Protein AF-A0A060BXX5-F1 (afdb_monomer_lite)

InterPro domains:
  IPR001547 Glycoside hydrolase, family 5 [PF00150] (1-94)
  IPR017853 Glycoside hydrolase superfamily [SSF51445] (2-139)

Organism: NCBI:txid304889

pLDDT: mean 94.83, std 4.48, range [66.44, 98.88]

Sequence (154 aa):
TVYTAHDYALPGIGSATEYPGTTRGEYFDRDVLEQTFLRRTAYMRSTGTPIWIGEFGPVYSDDRSQDEWRYQLLRDQLEIYREHGASWALWTYKDIGLQGLVYARPDSPYMELVGDIVAKKKRLGIDSWGGSDANVRDVLDPIDALFDREFPGY

Foldseek 3Di:
DADEDAQEDCCQFHPHQAPQDDDPNDGDHLVNSLVSVCVRCVVCVVVVHAAEHEEYAHWDDPPCVSVPRSVVVVVSNVVSCVVVVHHYDYPDCEECRTTHPYYDDCPDPVCVVCVVVVVVCQQCQVDPTSGDNVNPCVPCVVVVVVCC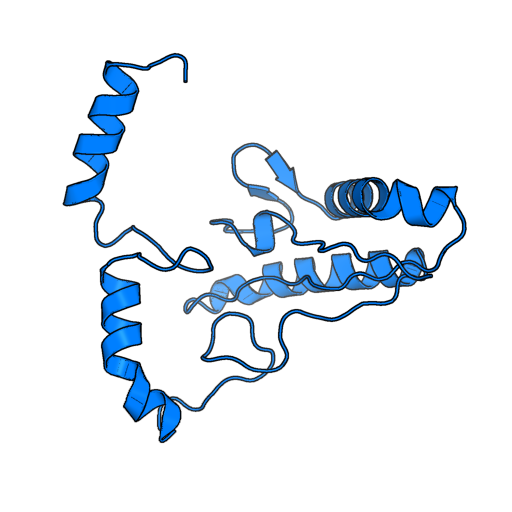VPPVPD

Radius of gyration: 18.52 Å; chains: 1; bounding box: 40×46×47 Å

Structure (mmCIF, N/CA/C/O backbone):
data_AF-A0A060BXX5-F1
#
_entry.id   AF-A0A060BXX5-F1
#
loop_
_atom_site.group_PDB
_atom_site.id
_atom_site.type_symbol
_atom_site.label_atom_id
_atom_site.label_alt_id
_atom_site.label_comp_id
_atom_site.label_asym_id
_atom_site.label_entity_id
_atom_site.label_seq_id
_atom_site.pdbx_PDB_ins_code
_atom_site.Cartn_x
_atom_site.Cartn_y
_atom_site.Cartn_z
_atom_site.occupancy
_atom_site.B_iso_or_equiv
_atom_site.auth_seq_id
_atom_site.auth_comp_id
_atom_site.auth_asym_id
_atom_site.auth_atom_id
_atom_site.pdbx_PDB_model_num
ATOM 1 N N . THR A 1 1 ? -22.301 -6.686 14.448 1.00 86.69 1 THR A N 1
ATOM 2 C CA . THR A 1 1 ? -21.795 -6.242 13.134 1.00 86.69 1 THR A CA 1
ATOM 3 C C . THR A 1 1 ? -20.400 -5.695 13.305 1.00 86.69 1 THR A C 1
ATOM 5 O O . THR A 1 1 ? -20.163 -5.035 14.308 1.00 86.69 1 THR A O 1
ATOM 8 N N . VAL A 1 2 ? -19.496 -5.991 12.373 1.00 93.25 2 VAL A N 1
ATOM 9 C CA . VAL A 1 2 ? -18.134 -5.440 12.327 1.00 93.25 2 VAL A CA 1
ATOM 10 C C . VAL A 1 2 ? -17.941 -4.837 10.939 1.00 93.25 2 VAL A C 1
ATOM 12 O O . VAL A 1 2 ? -18.327 -5.464 9.953 1.00 93.25 2 VAL A O 1
ATOM 15 N N . TYR A 1 3 ? -17.393 -3.626 10.877 1.00 95.25 3 TYR A N 1
ATOM 16 C CA . TYR A 1 3 ? -17.008 -2.967 9.629 1.00 95.25 3 TYR A CA 1
ATOM 17 C C . TYR A 1 3 ? -15.500 -3.090 9.450 1.00 95.25 3 TYR A C 1
ATOM 19 O O . TYR A 1 3 ? -14.773 -3.208 10.431 1.00 95.25 3 TYR A O 1
ATOM 27 N N . THR A 1 4 ? -15.040 -3.064 8.204 1.00 96.88 4 THR A N 1
ATOM 28 C CA . THR A 1 4 ? -13.617 -3.155 7.873 1.00 96.88 4 THR A CA 1
ATOM 29 C C . THR A 1 4 ? -13.166 -1.914 7.119 1.00 96.88 4 THR A C 1
ATOM 31 O O . THR A 1 4 ? -13.917 -1.382 6.299 1.00 96.88 4 THR A O 1
ATOM 34 N N . ALA A 1 5 ? -11.943 -1.469 7.385 1.00 97.12 5 ALA A N 1
ATOM 35 C CA . ALA A 1 5 ? -11.222 -0.515 6.552 1.00 97.12 5 ALA A CA 1
ATOM 36 C C . ALA A 1 5 ? -9.906 -1.141 6.077 1.00 97.12 5 ALA A C 1
ATOM 38 O O . ALA A 1 5 ? -9.304 -1.939 6.792 1.00 97.12 5 ALA A O 1
ATOM 39 N N . HIS A 1 6 ? -9.457 -0.779 4.875 1.00 97.44 6 HIS A N 1
ATOM 40 C CA . HIS A 1 6 ? -8.096 -1.063 4.418 1.00 97.44 6 HIS A CA 1
ATOM 41 C C . HIS A 1 6 ? -7.299 0.234 4.548 1.00 97.44 6 HIS A C 1
ATOM 43 O O . HIS A 1 6 ? -7.730 1.287 4.067 1.00 97.44 6 HIS A O 1
ATOM 49 N N . ASP A 1 7 ? -6.166 0.168 5.237 1.00 97.62 7 ASP A N 1
ATOM 50 C CA . ASP A 1 7 ? -5.420 1.337 5.692 1.00 97.62 7 ASP A CA 1
ATOM 51 C C . ASP A 1 7 ? -3.999 1.366 5.117 1.00 97.62 7 ASP A C 1
ATOM 53 O O . ASP A 1 7 ? -2.999 1.463 5.821 1.00 97.62 7 ASP A O 1
ATOM 57 N N . TYR A 1 8 ? -3.894 1.287 3.791 1.00 96.81 8 TYR A N 1
ATOM 58 C CA . TYR A 1 8 ? -2.615 1.487 3.115 1.00 96.81 8 TYR A CA 1
ATOM 59 C C . TYR A 1 8 ? -2.189 2.956 3.182 1.00 96.81 8 TYR A C 1
ATOM 61 O O . TYR A 1 8 ? -2.952 3.860 2.809 1.00 96.81 8 TYR A O 1
ATOM 69 N N . ALA A 1 9 ? -0.962 3.181 3.650 1.00 96.31 9 ALA A N 1
ATOM 70 C CA . ALA A 1 9 ? -0.289 4.468 3.588 1.00 96.31 9 ALA A CA 1
ATOM 71 C C . ALA A 1 9 ? 0.348 4.646 2.205 1.00 96.31 9 ALA A C 1
ATOM 73 O O . ALA A 1 9 ? 1.069 3.762 1.741 1.00 96.31 9 ALA A O 1
ATOM 74 N N . LEU A 1 10 ? 0.113 5.795 1.560 1.00 95.00 10 LEU A N 1
ATOM 75 C CA . LEU A 1 10 ? 0.673 6.112 0.242 1.00 95.00 10 LEU A CA 1
ATOM 76 C C . LEU A 1 10 ? 2.195 5.886 0.144 1.00 95.00 10 LEU A C 1
ATOM 78 O O . LEU A 1 10 ? 2.601 5.240 -0.823 1.00 95.00 10 LEU A O 1
ATOM 82 N N . PRO A 1 11 ? 3.039 6.318 1.107 1.00 94.88 11 PRO A N 1
ATOM 83 C CA . PRO A 1 11 ? 4.474 6.035 1.040 1.00 94.88 11 PRO A CA 1
ATOM 84 C C . PRO A 1 11 ? 4.807 4.535 1.041 1.00 94.88 11 PRO A C 1
ATOM 86 O O . PRO A 1 11 ? 5.800 4.128 0.453 1.00 94.88 11 PRO A O 1
ATOM 89 N N . GLY A 1 12 ? 3.971 3.684 1.642 1.00 93.50 12 GLY A N 1
ATOM 90 C CA . GLY A 1 12 ? 4.209 2.238 1.708 1.00 93.50 12 GLY A CA 1
ATOM 91 C C . GLY A 1 12 ? 3.872 1.474 0.426 1.00 93.50 12 GLY A C 1
ATOM 92 O O . GLY A 1 12 ? 4.358 0.361 0.248 1.00 93.50 12 GLY A O 1
ATOM 93 N N . ILE A 1 13 ? 3.046 2.043 -0.456 1.00 91.94 13 ILE A N 1
ATOM 94 C CA . ILE A 1 13 ? 2.569 1.377 -1.686 1.00 91.94 13 ILE A CA 1
ATOM 95 C C . ILE A 1 13 ? 2.914 2.141 -2.969 1.00 91.94 13 ILE A C 1
ATOM 97 O O . ILE A 1 13 ? 2.729 1.628 -4.070 1.00 91.94 13 ILE A O 1
ATOM 101 N N . GLY A 1 14 ? 3.376 3.384 -2.836 1.00 84.69 14 GLY A N 1
ATOM 102 C CA . GLY A 1 14 ? 3.807 4.235 -3.934 1.00 84.69 14 GLY A CA 1
ATOM 103 C C . GLY A 1 14 ? 5.315 4.185 -4.169 1.00 84.69 14 GLY A C 1
ATOM 104 O O . GLY A 1 14 ? 6.062 3.451 -3.527 1.00 84.69 14 GLY A O 1
ATOM 105 N N . SER A 1 15 ? 5.775 5.034 -5.082 1.00 82.8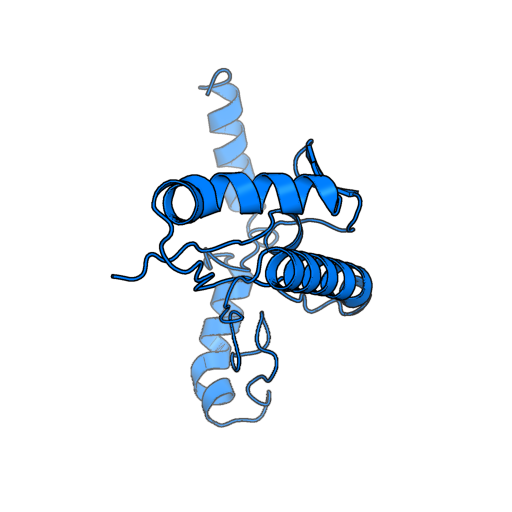1 15 SER A N 1
ATOM 106 C CA . SER A 1 15 ? 7.185 5.214 -5.439 1.00 82.81 15 SER A CA 1
ATOM 107 C C . SER A 1 15 ? 7.942 6.109 -4.446 1.00 82.81 15 SER A C 1
ATOM 109 O O . SER A 1 15 ? 8.735 6.954 -4.857 1.00 82.81 15 SER A O 1
ATOM 111 N N . ALA A 1 16 ? 7.646 5.990 -3.151 1.00 90.69 16 ALA A N 1
ATOM 112 C CA . ALA A 1 16 ? 8.349 6.739 -2.117 1.00 90.69 16 ALA A CA 1
ATOM 113 C C . ALA A 1 16 ? 9.759 6.180 -1.897 1.00 90.69 16 ALA A C 1
ATOM 115 O O . ALA A 1 16 ? 10.006 4.986 -2.084 1.00 90.69 16 ALA A O 1
ATOM 116 N N . THR A 1 17 ? 10.666 7.053 -1.471 1.00 92.12 17 THR A N 1
ATOM 117 C CA . THR A 1 17 ? 12.068 6.721 -1.171 1.00 92.12 17 THR A CA 1
ATOM 118 C C . THR A 1 17 ? 12.416 6.900 0.304 1.00 92.12 17 THR A C 1
ATOM 120 O O . THR A 1 17 ? 13.522 6.568 0.713 1.00 92.12 17 THR A O 1
ATOM 123 N N . GLU A 1 18 ? 11.495 7.436 1.103 1.00 95.56 18 GLU A N 1
ATOM 124 C CA . GLU A 1 18 ? 11.687 7.694 2.527 1.00 95.56 18 GLU A CA 1
ATOM 125 C C . GLU A 1 18 ? 10.343 7.827 3.255 1.00 95.56 18 GLU A C 1
ATOM 127 O O . GLU A 1 18 ? 9.310 8.147 2.661 1.00 95.56 18 GLU A O 1
ATOM 132 N N . TYR A 1 19 ? 10.383 7.591 4.562 1.00 97.44 19 TYR A N 1
ATOM 133 C CA . TYR A 1 19 ? 9.332 7.916 5.516 1.00 97.44 19 TYR A CA 1
ATOM 134 C C . TYR A 1 19 ? 9.981 8.147 6.896 1.00 97.44 19 TYR A C 1
ATOM 136 O O . TYR A 1 19 ? 10.778 7.304 7.315 1.00 97.44 19 TYR A O 1
ATOM 144 N N . PRO A 1 20 ? 9.628 9.217 7.632 1.00 98.12 20 PRO A N 1
ATOM 145 C CA . PRO A 1 20 ? 8.806 10.352 7.205 1.00 98.12 20 PRO A CA 1
ATOM 146 C C . PRO A 1 20 ? 9.393 11.082 5.989 1.00 98.12 20 PRO A C 1
ATOM 148 O O . PRO A 1 20 ? 10.607 11.103 5.816 1.00 98.12 20 PRO A O 1
ATOM 151 N N . GLY A 1 21 ? 8.549 11.661 5.136 1.00 97.06 21 GLY A N 1
ATOM 152 C CA . GLY A 1 21 ? 9.016 12.298 3.902 1.00 97.06 21 GLY A CA 1
ATOM 153 C C . GLY A 1 21 ? 7.913 12.656 2.913 1.00 97.06 21 GLY A C 1
ATOM 154 O O . GLY A 1 21 ? 6.726 12.519 3.203 1.00 97.06 21 GLY A O 1
ATOM 155 N N . THR A 1 22 ? 8.300 13.142 1.731 1.00 96.19 22 THR A N 1
ATOM 156 C CA . THR A 1 22 ? 7.343 13.595 0.706 1.00 96.19 22 THR A CA 1
ATOM 157 C C . THR A 1 22 ? 7.085 12.516 -0.337 1.00 96.19 22 THR A C 1
ATOM 159 O O . THR A 1 22 ? 8.005 12.031 -0.989 1.00 96.19 22 THR A O 1
ATOM 162 N N . THR A 1 23 ? 5.816 12.178 -0.558 1.00 94.69 23 THR A N 1
ATOM 163 C CA . THR A 1 23 ? 5.379 11.264 -1.620 1.00 94.69 23 THR A CA 1
ATOM 164 C C . THR A 1 23 ? 4.301 11.941 -2.455 1.00 94.69 23 THR A C 1
ATOM 166 O O . THR A 1 23 ? 3.285 12.369 -1.923 1.00 94.69 23 THR A O 1
ATOM 169 N N . ARG A 1 24 ? 4.510 12.046 -3.776 1.00 90.44 24 ARG A N 1
ATOM 170 C CA . ARG A 1 24 ? 3.567 12.695 -4.717 1.00 90.44 24 ARG A CA 1
ATOM 171 C C . ARG A 1 24 ? 3.145 14.120 -4.306 1.00 90.44 24 ARG A C 1
ATOM 173 O O . ARG A 1 24 ? 2.001 14.509 -4.495 1.00 90.44 24 ARG A O 1
ATOM 180 N N . GLY A 1 25 ? 4.080 14.897 -3.757 1.00 92.81 25 GLY A N 1
ATOM 181 C CA . GLY A 1 25 ? 3.842 16.289 -3.354 1.00 92.81 25 GLY A CA 1
ATOM 182 C C . GLY A 1 25 ? 3.188 16.466 -1.980 1.00 92.81 25 GLY A C 1
ATOM 183 O O . GLY A 1 25 ? 3.011 17.600 -1.548 1.00 92.81 25 GLY A O 1
ATOM 184 N N . GLU A 1 26 ? 2.883 15.378 -1.273 1.00 93.81 26 GLU A N 1
ATOM 185 C CA . GLU A 1 26 ? 2.330 15.407 0.082 1.00 93.81 26 GLU A CA 1
ATOM 186 C C . GLU A 1 26 ? 3.360 14.889 1.091 1.00 93.81 26 GLU A C 1
ATOM 188 O O . GLU A 1 26 ? 4.043 13.893 0.837 1.00 93.81 26 GLU A O 1
ATOM 193 N N . TYR A 1 27 ? 3.486 15.569 2.232 1.00 97.12 27 TYR A N 1
ATOM 194 C CA . TYR A 1 27 ? 4.346 15.132 3.330 1.00 97.12 27 TYR A CA 1
ATOM 195 C C . TYR A 1 27 ? 3.618 14.103 4.197 1.00 97.12 27 TYR A C 1
ATOM 197 O O . TYR A 1 27 ? 2.463 14.307 4.568 1.00 97.12 27 TYR A O 1
ATOM 205 N N . PHE A 1 28 ? 4.308 13.017 4.531 1.00 98.38 28 PHE A N 1
ATOM 206 C CA . PHE A 1 28 ? 3.820 11.946 5.387 1.00 98.38 28 PHE A CA 1
ATOM 207 C C . PHE A 1 28 ? 4.751 11.772 6.579 1.00 98.38 28 PHE A C 1
ATOM 209 O O . PHE A 1 28 ? 5.935 11.481 6.424 1.00 98.38 28 PHE A O 1
ATOM 216 N N . ASP A 1 29 ? 4.173 11.873 7.763 1.00 98.50 29 ASP A N 1
ATOM 217 C CA . ASP A 1 29 ? 4.738 11.474 9.043 1.00 98.50 29 ASP A CA 1
ATOM 218 C C . ASP A 1 29 ? 3.674 10.700 9.832 1.00 98.50 29 ASP A C 1
ATOM 220 O O . ASP A 1 29 ? 2.571 10.437 9.335 1.00 98.50 29 ASP A O 1
ATOM 224 N N . ARG A 1 30 ? 3.999 10.344 11.075 1.00 98.50 30 ARG A N 1
ATOM 225 C CA . ARG A 1 30 ? 3.098 9.600 11.953 1.00 98.50 30 ARG A CA 1
ATOM 226 C C . ARG A 1 30 ? 1.759 10.315 12.161 1.00 98.50 30 ARG A C 1
ATOM 228 O O . ARG A 1 30 ? 0.723 9.652 12.168 1.00 98.50 30 ARG A O 1
ATOM 235 N N . ASP A 1 31 ? 1.760 11.640 12.287 1.00 98.62 31 ASP A N 1
ATOM 236 C CA . ASP A 1 31 ? 0.542 12.417 12.523 1.00 98.62 31 ASP A CA 1
ATOM 237 C C . ASP A 1 31 ? -0.389 12.343 11.306 1.00 98.62 31 ASP A C 1
ATOM 239 O O . ASP A 1 31 ? -1.593 12.121 11.449 1.00 98.62 31 ASP A O 1
ATOM 243 N N . VAL A 1 32 ? 0.159 12.434 10.090 1.00 98.38 32 VAL A N 1
ATOM 244 C CA . VAL A 1 32 ? -0.608 12.265 8.843 1.00 98.38 32 VAL A CA 1
ATOM 245 C C . VAL A 1 32 ? -1.188 10.851 8.717 1.00 98.38 32 VAL A C 1
ATOM 247 O O . VAL A 1 32 ? -2.335 10.688 8.266 1.00 98.38 32 VAL A O 1
ATOM 250 N N . LEU A 1 33 ? -0.445 9.820 9.139 1.00 98.62 33 LEU A N 1
ATOM 251 C CA . LEU A 1 33 ? -0.976 8.454 9.199 1.00 98.62 33 LEU A CA 1
ATOM 252 C C . LEU A 1 33 ? -2.150 8.358 10.173 1.00 98.62 33 LEU A C 1
ATOM 254 O O . LEU A 1 33 ? -3.193 7.802 9.823 1.00 98.62 33 LEU A O 1
ATOM 258 N N . GLU A 1 34 ? -2.016 8.940 11.363 1.00 98.75 34 GLU A N 1
ATOM 259 C CA . GLU A 1 34 ? -3.062 8.906 12.382 1.00 98.75 34 GLU A CA 1
ATOM 260 C C . GLU A 1 34 ? -4.323 9.647 11.920 1.00 98.75 34 GLU A C 1
ATOM 262 O O . GLU A 1 34 ? -5.429 9.117 12.044 1.00 98.75 34 GLU A O 1
ATOM 267 N N . GLN A 1 35 ? -4.188 10.816 11.284 1.00 98.50 35 GLN A N 1
ATOM 268 C CA . GLN A 1 35 ? -5.333 11.523 10.699 1.00 98.50 35 GLN A CA 1
ATOM 269 C C . GLN A 1 35 ? -6.037 10.689 9.623 1.00 98.50 35 GLN A C 1
ATOM 271 O O . GLN A 1 35 ? -7.270 10.671 9.531 1.00 98.50 35 GLN A O 1
ATOM 276 N N . THR A 1 36 ? -5.268 9.959 8.815 1.00 98.00 36 THR A N 1
ATOM 277 C CA . THR A 1 36 ? -5.822 9.062 7.798 1.00 98.00 36 THR A CA 1
ATOM 278 C C . THR A 1 36 ? -6.586 7.901 8.430 1.00 98.00 36 THR A C 1
ATOM 280 O O . THR A 1 36 ? -7.726 7.643 8.025 1.00 98.00 36 THR A O 1
ATOM 283 N N . PHE A 1 37 ? -6.018 7.263 9.455 1.00 98.62 37 PHE A N 1
ATOM 284 C CA . PHE A 1 37 ? -6.674 6.218 10.237 1.00 98.62 37 PHE A CA 1
ATOM 285 C C . PHE A 1 37 ? -7.977 6.725 10.877 1.00 98.62 37 PHE A C 1
ATOM 287 O O . PHE A 1 37 ? -9.031 6.098 10.731 1.00 98.62 37 PHE A O 1
ATOM 294 N N . LEU A 1 38 ? -7.945 7.889 11.534 1.00 98.50 38 LEU A N 1
ATOM 295 C CA . LEU A 1 38 ? -9.111 8.492 12.189 1.00 98.50 38 LEU A CA 1
ATOM 296 C C . LEU A 1 38 ? -10.236 8.778 11.193 1.00 98.50 38 LEU A C 1
ATOM 298 O O . LEU A 1 38 ? -11.402 8.490 11.470 1.00 98.50 38 LEU A O 1
ATOM 302 N N . ARG A 1 39 ? -9.891 9.293 10.009 1.00 98.19 39 ARG A N 1
ATOM 303 C CA . ARG A 1 39 ? -10.844 9.522 8.918 1.00 98.19 39 ARG A CA 1
ATOM 304 C C . ARG A 1 39 ? -11.452 8.212 8.413 1.00 98.19 39 ARG A C 1
ATOM 306 O O . ARG A 1 39 ? -12.671 8.126 8.280 1.00 98.19 39 ARG A O 1
ATOM 313 N N . ARG A 1 40 ? -10.632 7.187 8.154 1.00 97.88 40 ARG A N 1
ATOM 314 C CA . ARG A 1 40 ? -11.082 5.873 7.648 1.00 97.88 40 ARG A CA 1
ATOM 315 C C . ARG A 1 40 ? -11.943 5.112 8.659 1.00 97.88 40 ARG A C 1
ATOM 317 O O . ARG A 1 40 ? -12.847 4.379 8.269 1.00 97.88 40 ARG A O 1
ATOM 324 N N . THR A 1 41 ? -11.705 5.314 9.952 1.00 98.06 41 THR A N 1
ATOM 325 C CA . THR A 1 41 ? -12.422 4.630 11.040 1.00 98.06 41 THR A CA 1
ATOM 326 C C . THR A 1 41 ? -13.539 5.462 11.668 1.00 98.06 41 THR A C 1
ATOM 328 O O . THR A 1 41 ? -14.210 4.993 12.591 1.00 98.06 41 THR A O 1
ATOM 331 N N . ALA A 1 42 ? -13.806 6.665 11.145 1.00 98.06 42 ALA A N 1
ATOM 332 C CA . ALA A 1 42 ? -14.769 7.611 11.706 1.00 98.06 42 ALA A CA 1
ATOM 333 C C . ALA A 1 42 ? -16.155 6.993 11.947 1.00 98.06 42 ALA A C 1
ATOM 335 O O . ALA A 1 42 ? -16.752 7.228 12.994 1.00 98.06 42 ALA A O 1
ATOM 336 N N . TYR A 1 43 ? -16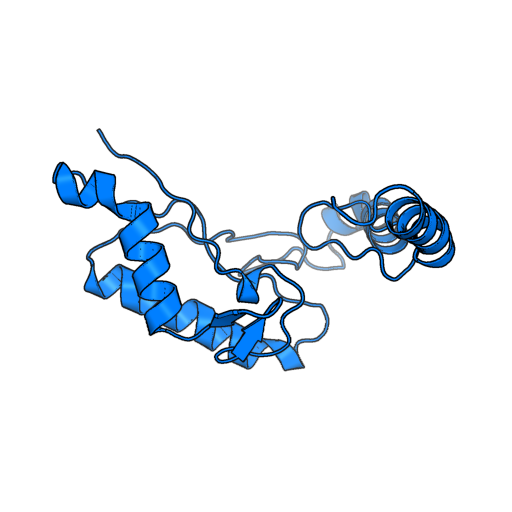.642 6.162 11.020 1.00 97.56 43 TYR A N 1
ATOM 337 C CA . TYR A 1 43 ? -17.935 5.489 11.157 1.00 97.56 43 TYR A CA 1
ATOM 338 C C . TYR A 1 43 ? -17.952 4.452 12.291 1.00 97.56 43 TYR A C 1
ATOM 340 O O . TYR A 1 43 ? -18.897 4.401 13.076 1.00 97.56 43 TYR A O 1
ATOM 348 N N . MET A 1 44 ? -16.893 3.646 12.419 1.00 97.81 44 MET A N 1
ATOM 349 C CA . MET A 1 44 ? -16.780 2.659 13.499 1.00 97.81 44 MET A CA 1
ATOM 350 C C . MET A 1 44 ? -16.748 3.354 14.863 1.00 97.81 44 MET A C 1
ATOM 352 O O . MET A 1 44 ? -17.463 2.957 15.781 1.00 97.81 44 MET A O 1
ATOM 356 N N . ARG A 1 45 ? -15.993 4.456 14.957 1.00 96.38 45 ARG A N 1
ATOM 357 C CA . ARG A 1 45 ? -15.903 5.284 16.165 1.00 96.38 45 ARG A CA 1
ATOM 358 C C . ARG A 1 45 ? -17.217 5.993 16.501 1.00 96.38 45 ARG A C 1
ATOM 360 O O . ARG A 1 45 ? -17.590 6.024 17.668 1.00 96.38 45 ARG A O 1
ATOM 367 N N . SER A 1 46 ? -17.930 6.540 15.514 1.00 97.69 46 SER A N 1
ATOM 368 C CA . SER A 1 46 ? -19.189 7.266 15.751 1.00 97.69 46 SER A CA 1
ATOM 369 C C . SER A 1 46 ? -20.354 6.353 16.133 1.00 97.69 46 SER A C 1
ATOM 371 O O . SER A 1 46 ? -21.273 6.787 16.822 1.00 97.69 46 SER A O 1
ATOM 373 N N . THR A 1 47 ? -20.311 5.088 15.713 1.00 97.69 47 THR A N 1
ATOM 374 C CA . THR A 1 47 ? -21.344 4.084 16.012 1.00 97.69 47 THR A CA 1
ATOM 375 C C . THR A 1 47 ? -20.985 3.167 17.181 1.00 97.69 47 THR A C 1
ATOM 377 O O . THR A 1 47 ? -21.806 2.344 17.583 1.00 97.69 47 THR A O 1
ATOM 380 N N . GLY A 1 48 ? -19.776 3.291 17.739 1.00 96.69 48 GLY A N 1
ATOM 381 C CA . GLY A 1 48 ? -19.293 2.442 18.830 1.00 96.69 48 GLY A CA 1
ATOM 382 C C . GLY A 1 48 ? -19.066 0.979 18.434 1.00 96.69 48 GLY A C 1
ATOM 383 O O . GLY A 1 48 ? -19.009 0.114 19.307 1.00 96.69 48 GLY A O 1
ATOM 384 N N . THR A 1 49 ? -18.959 0.668 17.138 1.00 97.94 49 THR A N 1
ATOM 385 C CA . THR A 1 49 ? -18.617 -0.688 16.683 1.00 97.94 49 THR A CA 1
ATOM 386 C C . THR A 1 49 ? -17.109 -0.941 16.751 1.00 97.94 49 THR A C 1
ATOM 388 O O . THR A 1 49 ? -16.340 0.011 16.611 1.00 97.94 49 THR A O 1
ATOM 391 N N . PRO A 1 50 ? -16.662 -2.206 16.887 1.00 98.00 50 PRO A N 1
ATOM 392 C CA . PRO A 1 50 ? -15.239 -2.538 16.873 1.00 98.00 50 PRO A CA 1
ATOM 393 C C . PRO A 1 50 ? -14.527 -2.020 15.619 1.00 98.00 50 PRO A C 1
ATOM 395 O O . PRO A 1 50 ? -15.076 -2.107 14.519 1.00 98.00 50 PRO A O 1
ATOM 398 N N . ILE A 1 51 ? -13.299 -1.528 15.791 1.00 98.25 51 ILE A N 1
ATOM 399 C CA . ILE A 1 51 ? -12.440 -1.115 14.681 1.00 98.25 51 ILE A CA 1
ATOM 400 C C . ILE A 1 51 ? -11.657 -2.330 14.177 1.00 98.25 51 ILE A C 1
ATOM 402 O O . ILE A 1 51 ? -10.904 -2.941 14.939 1.00 98.25 51 ILE A O 1
ATOM 406 N N . TRP A 1 52 ? -11.821 -2.658 12.896 1.00 98.19 52 TRP A N 1
ATOM 407 C CA . TRP A 1 52 ? -11.078 -3.718 12.216 1.00 98.19 52 TRP A CA 1
ATOM 408 C C . TRP A 1 52 ? -10.384 -3.171 10.963 1.00 98.19 52 TRP A C 1
ATOM 410 O O . TRP A 1 52 ? -11.041 -2.737 10.013 1.00 98.19 52 TRP A O 1
ATOM 420 N N . ILE A 1 53 ? -9.050 -3.190 10.965 1.00 98.56 53 ILE A N 1
ATOM 421 C CA . ILE A 1 53 ? -8.217 -2.887 9.798 1.00 98.56 53 ILE A CA 1
ATOM 422 C C . ILE A 1 53 ? -7.926 -4.198 9.064 1.00 98.56 53 ILE A C 1
ATOM 424 O O . ILE A 1 53 ? -7.089 -4.988 9.492 1.00 98.56 53 ILE A O 1
ATOM 428 N N . GLY A 1 54 ? -8.656 -4.456 7.980 1.00 97.88 54 GLY A N 1
ATOM 429 C CA . GLY A 1 54 ? -8.602 -5.734 7.266 1.00 97.88 54 GLY A CA 1
ATOM 430 C C . GLY A 1 54 ? -7.343 -5.941 6.429 1.00 97.88 54 GLY A C 1
ATOM 431 O O . GLY A 1 54 ? -6.929 -7.083 6.257 1.00 97.88 54 GLY A O 1
ATOM 432 N N . GLU A 1 55 ? -6.737 -4.859 5.940 1.00 97.75 55 GLU A N 1
ATOM 433 C CA . GLU A 1 55 ? -5.492 -4.888 5.169 1.00 97.75 55 GLU A CA 1
ATOM 434 C C . GLU A 1 55 ? -4.692 -3.602 5.399 1.00 97.75 55 GLU A C 1
ATOM 436 O O . GLU A 1 55 ? -5.255 -2.504 5.436 1.00 97.75 55 GLU A O 1
ATOM 441 N N . PHE A 1 56 ? -3.376 -3.743 5.535 1.00 97.94 56 PHE A N 1
ATOM 442 C CA . PHE A 1 56 ? -2.394 -2.658 5.572 1.00 97.94 56 PHE A CA 1
ATOM 443 C C . PHE A 1 56 ? -0.983 -3.235 5.367 1.00 97.94 56 PHE A C 1
ATOM 445 O 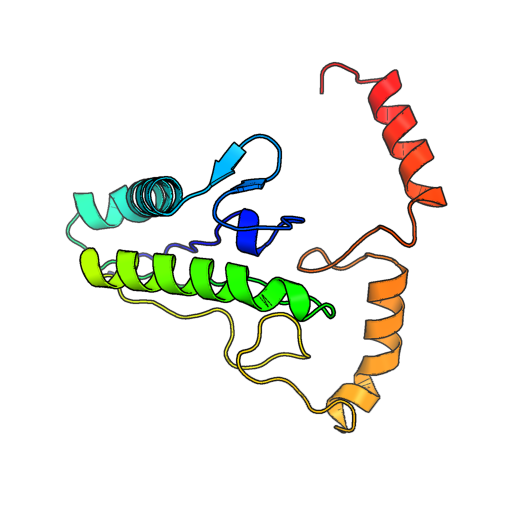O . PHE A 1 56 ? -0.807 -4.455 5.303 1.00 97.94 56 PHE A O 1
ATOM 452 N N . GLY A 1 57 ? 0.019 -2.356 5.314 1.00 95.94 57 GLY A N 1
ATOM 453 C CA . GLY A 1 57 ? 1.439 -2.707 5.273 1.00 95.94 57 GLY A CA 1
ATOM 454 C C . GLY A 1 57 ? 2.159 -2.179 4.023 1.00 95.94 57 GLY A C 1
ATOM 455 O O . GLY A 1 57 ? 1.510 -1.938 2.999 1.00 95.94 57 GLY A O 1
ATOM 456 N N . PRO A 1 58 ? 3.488 -1.982 4.096 1.00 95.12 58 PRO A N 1
ATOM 457 C CA . PRO A 1 58 ? 4.298 -1.527 2.971 1.00 95.12 58 PRO A CA 1
ATOM 458 C C . PRO A 1 58 ? 4.720 -2.675 2.053 1.00 95.12 58 PRO A C 1
ATOM 460 O O . PRO A 1 58 ? 5.041 -3.758 2.527 1.00 95.12 58 PRO A O 1
ATOM 463 N N . VAL A 1 59 ? 4.819 -2.404 0.754 1.00 93.00 59 VAL A N 1
ATOM 464 C CA . VAL A 1 59 ? 5.485 -3.273 -0.228 1.00 93.00 59 VAL A CA 1
ATOM 465 C C . VAL A 1 59 ? 6.996 -3.145 -0.074 1.00 93.00 59 VAL A C 1
ATOM 467 O O . VAL A 1 59 ? 7.494 -2.028 -0.000 1.00 93.00 59 VAL A O 1
ATOM 470 N N . TYR A 1 60 ? 7.733 -4.250 -0.102 1.00 89.56 60 TYR A N 1
ATOM 471 C CA . TYR A 1 60 ? 9.193 -4.276 -0.106 1.00 89.56 60 TYR A CA 1
ATOM 472 C C . TYR A 1 60 ? 9.719 -4.434 -1.534 1.00 89.56 60 TYR A C 1
ATOM 474 O O . TYR A 1 60 ? 9.259 -5.289 -2.290 1.00 89.56 60 TYR A O 1
ATOM 482 N N . SER A 1 61 ? 10.680 -3.599 -1.921 1.00 80.50 61 SER A N 1
ATOM 483 C CA . SER A 1 61 ? 11.338 -3.711 -3.223 1.00 80.50 61 SER A CA 1
ATOM 484 C C . SER A 1 61 ? 12.466 -4.749 -3.186 1.00 80.50 61 SER A C 1
ATOM 486 O O . SER A 1 61 ? 12.877 -5.226 -2.124 1.00 80.50 61 SER A O 1
ATOM 488 N N . ASP A 1 62 ? 13.011 -5.064 -4.364 1.00 80.31 62 ASP A N 1
ATOM 489 C CA . ASP A 1 62 ? 14.261 -5.828 -4.475 1.00 80.31 62 ASP A CA 1
ATOM 490 C C . ASP A 1 62 ? 15.441 -5.084 -3.814 1.00 80.31 62 ASP A C 1
ATOM 492 O O . ASP A 1 62 ? 16.393 -5.703 -3.337 1.00 80.31 62 ASP A O 1
ATOM 496 N N . ASP A 1 63 ? 15.375 -3.749 -3.766 1.00 86.38 63 ASP A N 1
ATOM 497 C CA . ASP A 1 63 ? 16.351 -2.906 -3.080 1.00 86.38 63 ASP A CA 1
ATOM 498 C C . ASP A 1 63 ? 16.059 -2.837 -1.576 1.00 86.38 63 ASP A C 1
ATOM 500 O O . ASP A 1 63 ? 15.359 -1.951 -1.078 1.00 86.38 63 ASP A O 1
ATOM 504 N N . ARG A 1 64 ? 16.663 -3.769 -0.839 1.00 87.94 64 ARG A N 1
ATOM 505 C CA . ARG A 1 64 ? 16.528 -3.870 0.619 1.00 87.94 64 ARG A CA 1
ATOM 506 C C . ARG A 1 64 ? 17.138 -2.690 1.384 1.00 87.94 64 ARG A C 1
ATOM 508 O O . ARG A 1 64 ? 16.881 -2.574 2.578 1.00 87.94 64 ARG A O 1
ATOM 515 N N . SER A 1 65 ? 17.899 -1.792 0.741 1.00 90.56 65 SER A N 1
ATOM 516 C CA . SER A 1 65 ? 18.360 -0.554 1.399 1.00 90.56 65 SER A CA 1
ATOM 517 C C . SER A 1 65 ? 17.191 0.342 1.823 1.00 90.56 65 SER A C 1
ATOM 519 O O . SER A 1 65 ? 17.315 1.145 2.742 1.00 90.56 65 SER A O 1
ATOM 521 N N . GLN A 1 66 ? 16.032 0.154 1.194 1.00 91.56 66 GLN A N 1
ATOM 522 C CA . GLN A 1 66 ? 14.822 0.922 1.437 1.00 91.56 66 GLN A CA 1
ATOM 523 C C . GLN A 1 66 ? 13.904 0.304 2.510 1.00 91.56 66 GLN A C 1
ATOM 525 O O . GLN A 1 66 ? 12.780 0.766 2.721 1.00 91.56 66 GLN A O 1
ATOM 530 N N . ASP A 1 67 ? 14.335 -0.773 3.164 1.00 93.19 67 ASP A N 1
ATOM 531 C CA . ASP A 1 67 ? 13.535 -1.475 4.166 1.00 93.19 67 ASP A CA 1
ATOM 532 C C . ASP A 1 67 ? 13.390 -0.691 5.473 1.00 93.19 67 ASP A C 1
ATOM 534 O O . ASP A 1 67 ? 12.355 -0.781 6.129 1.00 93.19 67 ASP A O 1
ATOM 538 N N . GLU A 1 68 ? 14.419 0.057 5.877 1.00 96.06 68 GLU A N 1
ATOM 539 C CA . GLU A 1 68 ? 14.483 0.667 7.210 1.00 96.06 68 GLU A CA 1
ATOM 540 C C . GLU A 1 68 ? 13.314 1.626 7.457 1.00 96.06 68 GLU A C 1
ATOM 542 O O . GLU A 1 68 ? 12.570 1.476 8.431 1.00 96.06 68 GLU A O 1
ATOM 547 N N . TRP A 1 69 ? 13.078 2.548 6.522 1.00 96.44 69 TRP A N 1
ATOM 548 C CA . TRP A 1 69 ? 11.958 3.479 6.619 1.00 96.44 69 TRP A CA 1
ATOM 549 C C . TRP A 1 69 ? 10.603 2.778 6.448 1.00 96.44 69 TRP A C 1
ATOM 551 O O . TRP A 1 69 ? 9.611 3.197 7.043 1.00 96.44 69 TRP A O 1
ATOM 561 N N . ARG A 1 70 ? 10.533 1.669 5.696 1.00 95.75 70 ARG A N 1
ATOM 562 C CA . ARG A 1 70 ? 9.307 0.856 5.580 1.00 95.75 70 ARG A CA 1
ATOM 563 C C . ARG A 1 70 ? 8.970 0.168 6.894 1.00 95.75 70 ARG A C 1
ATOM 565 O O . ARG A 1 70 ? 7.801 0.099 7.268 1.00 95.75 70 ARG A O 1
ATOM 572 N N . TYR A 1 71 ? 9.975 -0.321 7.616 1.00 96.62 71 TYR A N 1
ATOM 573 C CA . TYR A 1 71 ? 9.779 -0.861 8.956 1.00 96.62 71 TYR A CA 1
ATOM 574 C C . TYR A 1 71 ? 9.331 0.219 9.934 1.00 96.62 71 TYR A C 1
ATOM 576 O O . TYR A 1 71 ? 8.483 -0.061 10.779 1.00 96.62 71 TYR A O 1
ATOM 584 N N . GLN A 1 72 ? 9.851 1.443 9.810 1.00 98.38 72 GLN A N 1
ATOM 585 C CA . GLN A 1 72 ? 9.364 2.576 10.594 1.00 98.38 72 GLN A CA 1
ATOM 586 C C . GLN A 1 72 ? 7.896 2.893 10.274 1.00 98.38 72 GLN A C 1
ATOM 588 O O . GLN A 1 72 ? 7.091 2.972 11.196 1.00 98.38 72 GLN A O 1
ATOM 593 N N . LEU A 1 73 ? 7.523 2.970 8.994 1.00 98.25 73 LEU A N 1
ATOM 594 C CA . LEU A 1 73 ? 6.137 3.175 8.563 1.00 98.25 73 LEU A CA 1
ATOM 595 C C . LEU A 1 73 ? 5.196 2.116 9.151 1.00 98.25 73 LEU A C 1
ATOM 597 O O . LEU A 1 73 ? 4.166 2.444 9.737 1.00 98.25 73 LEU A O 1
ATOM 601 N N . LEU A 1 74 ? 5.570 0.839 9.031 1.00 97.88 74 LEU A N 1
ATOM 602 C CA . LEU A 1 74 ? 4.789 -0.268 9.578 1.00 97.88 74 LEU A CA 1
ATOM 603 C C . LEU A 1 74 ? 4.666 -0.183 11.108 1.00 97.88 74 LEU A C 1
ATOM 605 O O . LEU A 1 74 ? 3.596 -0.457 11.653 1.00 97.88 74 LEU A O 1
ATOM 609 N N . ARG A 1 75 ? 5.746 0.196 11.803 1.00 98.56 75 ARG A N 1
ATOM 610 C CA . ARG A 1 75 ? 5.751 0.372 13.261 1.00 98.56 75 ARG A CA 1
ATOM 611 C C . ARG A 1 75 ? 4.783 1.471 13.689 1.00 98.56 75 ARG A C 1
ATOM 613 O O . ARG A 1 75 ? 3.966 1.220 14.570 1.00 98.56 75 ARG A O 1
ATOM 620 N N . ASP A 1 76 ? 4.827 2.625 13.035 1.00 98.75 76 ASP A N 1
ATOM 621 C CA . ASP A 1 76 ? 3.952 3.755 13.350 1.00 98.75 76 ASP A CA 1
ATOM 622 C C . ASP A 1 76 ? 2.470 3.385 13.170 1.00 98.75 76 ASP A C 1
ATOM 624 O O . ASP A 1 76 ? 1.657 3.656 14.054 1.00 98.75 76 ASP A O 1
ATOM 628 N N . GLN A 1 77 ? 2.108 2.676 12.090 1.00 98.62 77 GLN A N 1
ATOM 629 C CA . GLN A 1 77 ? 0.735 2.180 11.900 1.00 98.62 77 GLN A CA 1
ATOM 630 C C . GLN A 1 77 ? 0.294 1.221 13.017 1.00 98.62 77 GLN A C 1
ATOM 632 O O . GLN A 1 77 ? -0.802 1.359 13.559 1.00 98.62 77 GLN A O 1
ATOM 637 N N . LEU A 1 78 ? 1.149 0.264 13.394 1.00 98.69 78 LEU A N 1
ATOM 638 C CA . LEU A 1 78 ? 0.861 -0.681 14.478 1.00 98.69 78 LEU A CA 1
ATOM 639 C C . LEU A 1 78 ? 0.678 0.025 15.831 1.00 98.69 78 LEU A C 1
ATOM 641 O O . LEU A 1 78 ? -0.186 -0.367 16.620 1.00 98.69 78 LEU A O 1
ATOM 645 N N . GLU A 1 79 ? 1.475 1.059 16.106 1.00 98.88 79 GLU A N 1
ATOM 646 C CA . GLU A 1 79 ? 1.354 1.873 17.316 1.00 98.88 79 GLU A CA 1
ATOM 647 C C . GLU A 1 79 ? 0.042 2.660 17.344 1.00 98.88 79 GLU A C 1
ATOM 649 O O . GLU A 1 79 ? -0.664 2.591 18.352 1.00 98.88 79 GLU A O 1
ATOM 654 N N . ILE A 1 80 ? -0.336 3.297 16.231 1.00 98.81 80 ILE A N 1
ATOM 655 C CA . ILE A 1 80 ? -1.629 3.979 16.074 1.00 98.81 80 ILE A CA 1
ATOM 656 C C . ILE A 1 80 ? -2.779 2.995 16.324 1.00 98.81 80 ILE A C 1
ATOM 658 O O . ILE A 1 80 ? -3.687 3.270 17.109 1.00 98.81 80 ILE A O 1
ATOM 662 N N . TYR A 1 81 ? -2.745 1.804 15.719 1.00 98.69 81 TYR A N 1
ATOM 663 C CA . TYR A 1 81 ? -3.814 0.819 15.913 1.00 98.69 81 TYR A CA 1
ATOM 664 C C . TYR A 1 81 ? -3.927 0.383 17.371 1.00 98.69 81 TYR A C 1
ATOM 666 O O . TYR A 1 81 ? -5.033 0.284 17.900 1.00 98.69 81 TYR A O 1
ATOM 674 N N . ARG A 1 82 ? -2.793 0.177 18.048 1.00 98.69 82 ARG A N 1
ATOM 675 C CA . ARG A 1 82 ? -2.763 -0.146 19.476 1.00 98.69 82 ARG A CA 1
ATOM 676 C C . ARG A 1 82 ? -3.356 0.979 20.329 1.00 98.69 82 ARG A C 1
ATOM 678 O O . ARG A 1 82 ? -4.139 0.689 21.229 1.00 98.69 82 ARG A O 1
ATOM 685 N N . GLU A 1 83 ? -3.002 2.233 20.057 1.00 98.62 83 GLU A N 1
ATOM 686 C CA . GLU A 1 83 ? -3.487 3.411 20.796 1.00 98.62 83 GLU A CA 1
ATOM 687 C C . GLU A 1 83 ? -5.000 3.608 20.667 1.00 98.62 83 GLU A C 1
ATOM 689 O O . GLU A 1 83 ? -5.663 3.976 21.636 1.00 98.62 83 GLU A O 1
ATOM 694 N N . HIS A 1 84 ? -5.562 3.284 19.501 1.00 98.00 84 HIS A N 1
ATOM 695 C CA . HIS A 1 84 ? -6.999 3.390 19.234 1.00 98.00 84 HIS A CA 1
ATOM 696 C C . HIS A 1 84 ? -7.776 2.085 19.467 1.00 98.00 84 HIS A C 1
ATOM 698 O O . HIS A 1 84 ? -8.968 2.016 19.164 1.00 98.00 84 HIS A O 1
ATOM 704 N N . GLY A 1 85 ? -7.128 1.045 20.006 1.00 97.56 85 GLY A N 1
ATOM 705 C CA . GLY A 1 85 ? -7.759 -0.251 20.283 1.00 97.56 85 GLY A CA 1
ATOM 706 C C . GLY A 1 85 ? -8.273 -0.973 19.030 1.00 97.56 85 GLY A C 1
ATOM 707 O O . GLY A 1 85 ? -9.236 -1.738 19.108 1.00 97.56 85 GLY A O 1
ATOM 708 N N . ALA A 1 86 ? -7.665 -0.716 17.871 1.00 98.38 86 ALA A N 1
ATOM 709 C CA . ALA A 1 86 ? -8.025 -1.331 16.604 1.00 98.38 86 ALA A CA 1
ATOM 710 C C . ALA A 1 86 ? -7.402 -2.723 16.459 1.00 98.38 86 ALA A C 1
ATOM 712 O O . ALA A 1 86 ? -6.208 -2.932 16.676 1.00 98.38 86 ALA A O 1
ATOM 713 N N . SER A 1 87 ? -8.226 -3.681 16.044 1.00 98.31 87 SER A N 1
ATOM 714 C CA . SER A 1 87 ? -7.758 -4.993 15.598 1.00 98.31 87 SER A CA 1
ATOM 715 C C . SER A 1 87 ? -7.337 -4.917 14.131 1.00 98.31 87 SER A C 1
ATOM 717 O O . SER A 1 87 ? -7.873 -4.099 13.382 1.00 98.31 87 SER A O 1
ATOM 719 N N . TRP A 1 88 ? -6.387 -5.750 13.710 1.00 98.38 88 TRP A N 1
ATOM 720 C CA . TRP A 1 88 ? -5.784 -5.638 12.382 1.00 98.38 88 TRP A CA 1
ATOM 721 C C . TRP A 1 88 ? -5.394 -6.988 11.774 1.00 98.38 88 TRP A C 1
ATOM 723 O O . TRP A 1 88 ? -5.133 -7.958 12.488 1.00 98.38 88 TRP A O 1
ATOM 733 N N . ALA A 1 89 ? -5.303 -7.019 10.444 1.00 97.81 89 ALA A N 1
ATOM 734 C CA . ALA A 1 89 ? -4.700 -8.091 9.664 1.00 97.81 89 ALA A CA 1
ATOM 735 C C . ALA A 1 89 ? -3.698 -7.502 8.659 1.00 97.81 89 ALA A C 1
ATOM 737 O O . ALA A 1 89 ? -4.042 -6.683 7.809 1.00 97.81 89 ALA A O 1
ATOM 738 N N . LEU A 1 90 ? -2.429 -7.901 8.791 1.00 96.69 90 LEU A N 1
ATOM 739 C CA . LEU A 1 90 ? -1.366 -7.458 7.892 1.00 96.69 90 LEU A CA 1
ATOM 740 C C . LEU A 1 90 ? -1.523 -8.147 6.535 1.00 96.69 90 LEU A C 1
ATOM 742 O O . LEU A 1 90 ? -1.620 -9.376 6.470 1.00 96.69 90 LEU A O 1
ATOM 746 N N . TRP A 1 91 ? -1.465 -7.367 5.459 1.00 95.69 91 TRP A N 1
ATOM 747 C CA . TRP A 1 91 ? -1.286 -7.906 4.120 1.00 95.69 91 TRP A CA 1
ATOM 748 C C . TRP A 1 91 ? 0.222 -7.970 3.835 1.00 95.69 91 TRP A C 1
ATOM 750 O O . TRP A 1 91 ? 0.880 -6.939 3.828 1.00 95.69 91 TRP A O 1
ATOM 760 N N . THR A 1 92 ? 0.848 -9.132 3.666 1.00 93.25 92 THR A N 1
ATOM 761 C CA . THR A 1 92 ? 0.299 -10.490 3.812 1.00 93.25 92 THR A CA 1
ATOM 762 C C . THR A 1 92 ? 1.291 -11.394 4.540 1.00 93.25 92 THR A C 1
ATOM 764 O O . THR A 1 92 ? 2.471 -11.073 4.674 1.00 93.25 92 THR A O 1
ATOM 767 N N . TYR A 1 93 ? 0.835 -12.548 5.032 1.00 94.44 93 TYR A N 1
ATOM 768 C CA . TYR A 1 93 ? 1.743 -13.512 5.650 1.00 94.44 93 TYR A CA 1
ATOM 769 C C . TYR A 1 93 ? 2.731 -14.080 4.627 1.00 94.44 93 TYR A C 1
ATOM 771 O O . TYR A 1 93 ? 3.930 -14.075 4.891 1.00 94.44 93 TYR A O 1
ATOM 779 N N . LYS A 1 94 ? 2.243 -14.555 3.469 1.00 95.00 94 LYS A N 1
ATOM 780 C CA . LYS A 1 94 ? 3.072 -15.220 2.457 1.00 95.00 94 LYS A CA 1
ATOM 781 C C . LYS A 1 94 ? 2.750 -14.798 1.033 1.00 95.00 94 LYS A C 1
ATOM 783 O O . LYS A 1 94 ? 1.591 -14.849 0.634 1.00 95.00 94 LYS A O 1
ATOM 788 N N . ASP A 1 95 ? 3.783 -14.509 0.249 1.00 94.12 95 ASP A N 1
ATOM 789 C CA . ASP A 1 95 ? 3.673 -14.276 -1.192 1.00 94.12 95 ASP A CA 1
ATOM 790 C C . ASP A 1 95 ? 4.917 -14.768 -1.966 1.00 94.12 95 ASP A C 1
ATOM 792 O O . ASP A 1 95 ? 5.578 -15.726 -1.555 1.00 94.12 95 ASP A O 1
ATOM 796 N N . ILE A 1 96 ? 5.205 -14.158 -3.120 1.00 93.62 96 ILE A N 1
ATOM 797 C CA . ILE A 1 96 ? 6.361 -14.458 -3.977 1.00 93.62 96 ILE A CA 1
ATOM 798 C C . ILE A 1 96 ? 7.544 -13.489 -3.786 1.00 93.62 96 ILE A C 1
ATOM 800 O O . ILE A 1 96 ? 8.467 -13.517 -4.594 1.00 93.62 96 ILE A O 1
ATOM 804 N N . GLY A 1 97 ? 7.531 -12.652 -2.742 1.00 89.94 97 GLY A N 1
ATOM 805 C CA . GLY A 1 97 ? 8.618 -11.728 -2.398 1.00 89.94 97 GLY A CA 1
ATOM 806 C C . GLY A 1 97 ? 8.300 -10.240 -2.567 1.00 89.94 97 GLY A C 1
ATOM 807 O O . GLY A 1 97 ? 9.229 -9.472 -2.785 1.00 89.94 97 GLY A O 1
ATOM 808 N N . LEU A 1 98 ? 7.027 -9.827 -2.494 1.00 89.88 98 LEU A N 1
ATOM 809 C CA . LEU A 1 98 ? 6.627 -8.422 -2.665 1.00 89.88 98 LEU A CA 1
ATOM 810 C C . LEU A 1 98 ? 6.299 -7.751 -1.322 1.00 89.88 98 LEU A C 1
ATOM 812 O O . LEU A 1 98 ? 6.909 -6.764 -0.941 1.00 89.88 98 LEU A O 1
ATOM 816 N N . GLN A 1 99 ? 5.328 -8.278 -0.587 1.00 91.75 99 GLN A N 1
ATOM 817 C CA . GLN A 1 99 ? 4.815 -7.741 0.673 1.00 91.75 99 GLN A CA 1
ATOM 818 C C . GLN A 1 99 ? 4.793 -8.788 1.804 1.00 91.75 99 GLN A C 1
ATOM 820 O O . GLN A 1 99 ? 4.570 -8.455 2.966 1.00 91.75 99 GLN A O 1
ATOM 825 N N . GLY A 1 100 ? 5.006 -10.063 1.473 1.00 92.44 100 GLY A N 1
ATOM 826 C CA . GLY A 1 100 ? 4.940 -11.174 2.413 1.00 92.44 100 GLY A CA 1
ATOM 827 C C . GLY A 1 100 ? 5.980 -11.089 3.532 1.00 92.44 100 GLY A C 1
ATOM 828 O O . GLY A 1 100 ? 7.166 -10.894 3.271 1.00 92.44 100 GLY A O 1
ATOM 829 N N . LEU A 1 101 ? 5.553 -11.333 4.778 1.00 91.12 101 LEU A N 1
ATOM 830 C CA . LEU A 1 101 ? 6.471 -11.575 5.907 1.00 91.12 101 LEU A CA 1
ATOM 831 C C . LEU A 1 101 ? 7.367 -12.795 5.658 1.00 91.12 101 LEU A C 1
ATOM 833 O O . LEU A 1 101 ? 8.524 -12.840 6.072 1.00 91.12 101 LEU A O 1
ATOM 837 N N . VAL A 1 102 ? 6.809 -13.797 4.985 1.00 93.38 102 VAL A N 1
ATOM 838 C CA . VAL A 1 102 ? 7.536 -14.916 4.397 1.00 93.38 102 VAL A CA 1
ATOM 839 C C . VAL A 1 102 ? 7.247 -14.961 2.900 1.00 93.38 102 VAL A C 1
ATOM 841 O O . VAL A 1 102 ? 6.222 -14.477 2.434 1.00 93.38 102 VAL A O 1
ATOM 844 N N . TYR A 1 103 ? 8.123 -15.581 2.122 1.00 93.81 103 TYR A N 1
ATOM 845 C CA . TYR A 1 103 ? 7.939 -15.685 0.676 1.00 93.81 103 TYR A CA 1
ATOM 846 C C . TYR A 1 103 ? 8.328 -17.067 0.158 1.00 93.81 103 TYR A C 1
ATOM 848 O O . TYR A 1 103 ? 8.991 -17.859 0.837 1.00 93.81 103 TYR A O 1
ATOM 856 N N . ALA A 1 104 ? 7.827 -17.412 -1.027 1.00 95.31 104 ALA A N 1
ATOM 857 C CA . ALA A 1 104 ? 8.212 -18.632 -1.720 1.00 95.31 104 ALA A CA 1
ATOM 858 C C . ALA A 1 104 ? 9.725 -18.634 -1.979 1.00 95.31 104 ALA A C 1
ATOM 860 O O . ALA A 1 104 ? 10.293 -17.625 -2.394 1.00 95.31 104 ALA A O 1
ATOM 861 N N . ARG A 1 105 ? 10.389 -19.775 -1.747 1.00 95.12 105 ARG A N 1
ATOM 862 C CA . ARG A 1 105 ? 11.803 -19.890 -2.109 1.00 95.12 105 ARG A CA 1
ATOM 863 C C . ARG A 1 105 ? 11.950 -19.741 -3.629 1.00 95.12 105 ARG A C 1
ATOM 865 O O . ARG A 1 105 ? 11.124 -20.320 -4.348 1.00 95.12 105 ARG A O 1
ATOM 872 N N . PRO A 1 106 ? 12.997 -19.053 -4.115 1.00 92.06 106 PRO A N 1
ATOM 873 C CA . PRO A 1 106 ? 13.238 -18.908 -5.550 1.00 92.06 106 PRO A CA 1
ATOM 874 C C . PRO A 1 106 ? 13.333 -20.248 -6.295 1.00 92.06 106 PRO A C 1
ATOM 876 O O . PRO A 1 106 ? 12.918 -20.333 -7.442 1.00 92.06 106 PRO A O 1
ATOM 879 N N . ASP A 1 107 ? 13.815 -21.299 -5.625 1.00 95.62 107 ASP A N 1
ATOM 880 C CA . ASP A 1 107 ? 13.987 -22.660 -6.155 1.00 95.62 107 ASP A CA 1
ATOM 881 C C . ASP A 1 107 ? 12.774 -23.585 -5.938 1.00 95.62 107 ASP A C 1
ATOM 883 O O . ASP A 1 107 ? 12.862 -24.800 -6.110 1.00 95.62 107 ASP A O 1
ATOM 887 N N . SER A 1 108 ? 11.638 -23.047 -5.485 1.00 97.62 108 SER A N 1
ATOM 888 C CA . SER A 1 108 ? 10.453 -23.864 -5.219 1.00 97.62 108 SER A CA 1
ATOM 889 C C . SER A 1 108 ? 9.737 -24.272 -6.515 1.00 97.62 108 SER A C 1
ATOM 891 O O . SER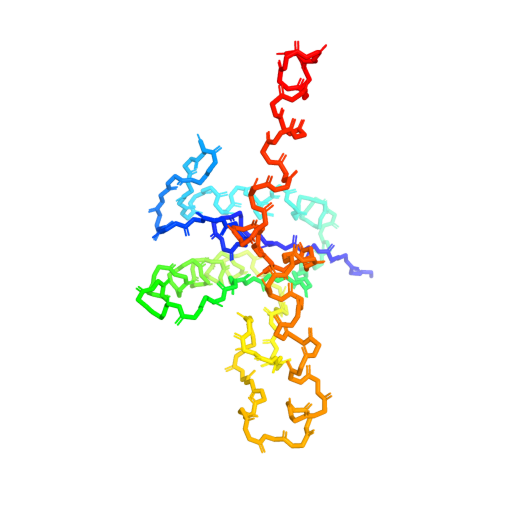 A 1 108 ? 9.677 -23.467 -7.444 1.00 97.62 108 SER A O 1
ATOM 893 N N . PRO A 1 109 ? 9.072 -25.448 -6.557 1.00 98.19 109 PRO A N 1
ATOM 894 C CA . PRO A 1 109 ? 8.292 -25.866 -7.729 1.00 98.19 109 PRO A CA 1
ATOM 895 C C . PRO A 1 109 ? 7.228 -24.846 -8.161 1.00 98.19 109 PRO A C 1
ATOM 897 O O . PRO A 1 109 ? 6.890 -24.741 -9.335 1.00 98.19 109 PRO A O 1
ATOM 900 N N . TYR A 1 110 ? 6.700 -24.066 -7.210 1.00 97.25 110 TYR A N 1
ATOM 901 C CA . TYR A 1 110 ? 5.762 -22.988 -7.513 1.00 97.25 110 TYR A CA 1
ATOM 902 C C . TYR A 1 110 ? 6.433 -21.848 -8.286 1.00 97.25 110 TYR A C 1
ATOM 904 O O . TYR A 1 110 ? 5.885 -21.398 -9.288 1.00 97.25 110 TYR A O 1
ATOM 912 N N . MET A 1 111 ? 7.622 -21.409 -7.856 1.00 97.44 111 MET A N 1
ATOM 913 C CA . MET A 1 111 ? 8.367 -20.354 -8.548 1.00 97.44 111 MET A CA 1
ATOM 914 C C . MET A 1 111 ? 8.928 -20.822 -9.892 1.00 97.44 111 MET A C 1
ATOM 916 O O . MET A 1 111 ? 8.966 -20.019 -10.815 1.00 97.44 111 MET A O 1
ATOM 920 N N . GLU A 1 112 ? 9.274 -22.102 -10.045 1.00 97.94 112 GLU A N 1
ATOM 921 C CA . GLU A 1 112 ? 9.615 -22.684 -11.351 1.00 97.94 112 GLU A CA 1
ATOM 922 C C . GLU A 1 112 ? 8.421 -22.622 -12.319 1.00 97.94 112 GLU A C 1
ATOM 924 O O . GLU A 1 112 ? 8.566 -22.186 -13.458 1.00 97.94 112 GLU A O 1
ATOM 929 N N . LEU A 1 113 ? 7.217 -22.967 -11.847 1.00 97.88 113 LEU A N 1
ATOM 930 C CA . LEU A 1 113 ? 5.997 -22.939 -12.659 1.00 97.88 113 LEU A CA 1
ATOM 931 C C . LEU A 1 113 ? 5.606 -21.522 -13.114 1.00 97.88 113 LEU A C 1
ATOM 933 O O . LEU A 1 113 ? 5.149 -21.347 -14.244 1.00 97.88 113 LEU A O 1
ATOM 937 N N . VAL A 1 114 ? 5.724 -20.517 -12.237 1.00 97.19 114 VAL A N 1
ATOM 938 C CA . VAL A 1 114 ? 5.253 -19.145 -12.523 1.00 97.19 114 VAL A CA 1
ATOM 939 C C . VAL A 1 114 ? 6.369 -18.168 -12.903 1.00 97.19 114 VAL A C 1
ATOM 941 O O . VAL A 1 114 ? 6.077 -17.033 -13.280 1.00 97.19 114 VAL A O 1
ATOM 944 N N . GLY A 1 115 ? 7.636 -18.570 -12.817 1.00 95.94 115 GLY A N 1
ATOM 945 C CA . GLY A 1 115 ? 8.792 -17.679 -12.948 1.00 95.94 115 GLY A CA 1
ATOM 946 C C . GLY A 1 115 ? 8.820 -16.913 -14.268 1.00 95.94 115 GLY A C 1
ATOM 947 O O . GLY A 1 115 ? 8.929 -15.687 -14.264 1.00 95.94 115 GLY A O 1
ATOM 948 N N . ASP A 1 116 ? 8.616 -17.606 -15.389 1.00 97.44 116 ASP A N 1
ATOM 949 C CA . ASP A 1 116 ? 8.635 -16.992 -16.722 1.00 97.44 116 ASP A CA 1
ATOM 950 C C . ASP A 1 116 ? 7.526 -15.950 -16.905 1.00 97.44 116 ASP A C 1
ATOM 952 O O . ASP A 1 116 ? 7.751 -14.875 -17.476 1.00 97.44 116 ASP A O 1
ATOM 956 N N . ILE A 1 117 ? 6.317 -16.227 -16.396 1.00 96.62 117 ILE A N 1
ATOM 957 C CA . ILE A 1 117 ? 5.218 -15.261 -16.477 1.00 96.62 117 ILE A CA 1
ATOM 958 C C . ILE A 1 117 ? 5.453 -14.085 -15.527 1.00 96.62 117 ILE A C 1
ATOM 960 O O . ILE A 1 117 ? 5.217 -12.949 -15.929 1.00 96.62 117 ILE A O 1
ATOM 964 N N . VAL A 1 118 ? 5.989 -14.309 -14.323 1.00 94.81 118 VAL A N 1
ATOM 965 C CA . VAL A 1 118 ? 6.372 -13.233 -13.392 1.00 94.81 118 VAL A CA 1
ATOM 966 C C . VAL A 1 118 ? 7.440 -12.330 -14.018 1.00 94.81 118 VAL A C 1
ATOM 968 O O . VAL A 1 118 ? 7.283 -11.108 -14.020 1.00 94.81 118 VAL A O 1
ATOM 971 N N . ALA A 1 119 ? 8.474 -12.903 -14.639 1.00 94.19 119 ALA A N 1
ATOM 972 C CA . ALA A 1 119 ? 9.515 -12.145 -15.331 1.00 94.19 119 ALA A CA 1
ATOM 973 C C . ALA A 1 119 ? 8.945 -11.335 -16.507 1.00 94.19 119 ALA A C 1
ATOM 975 O O . ALA A 1 119 ? 9.262 -10.153 -16.675 1.00 94.19 119 ALA A O 1
ATOM 976 N N . LYS A 1 120 ? 8.044 -11.935 -17.298 1.00 96.44 120 LYS A N 1
ATOM 977 C CA . LYS A 1 120 ? 7.346 -11.235 -18.383 1.00 96.44 120 LYS A CA 1
ATOM 978 C C . LYS A 1 120 ? 6.489 -10.083 -17.856 1.00 96.44 120 LYS A C 1
ATOM 980 O O . LYS A 1 120 ? 6.519 -9.010 -18.455 1.00 96.44 120 LYS A O 1
ATOM 985 N N . LYS A 1 121 ? 5.764 -10.280 -16.751 1.00 95.06 121 LYS A N 1
ATOM 986 C CA . LYS A 1 121 ? 4.938 -9.243 -16.115 1.00 95.06 121 LYS A CA 1
ATOM 987 C C . LYS A 1 121 ? 5.786 -8.073 -15.621 1.00 95.06 121 LYS A C 1
ATOM 989 O O . LYS A 1 121 ? 5.466 -6.937 -15.952 1.00 95.06 121 LYS A O 1
ATOM 994 N N . LYS A 1 122 ? 6.907 -8.347 -14.944 1.00 92.00 122 LYS A N 1
ATOM 995 C CA . LYS A 1 122 ? 7.865 -7.324 -14.486 1.00 92.00 122 LYS A CA 1
ATOM 996 C C . LYS A 1 122 ? 8.466 -6.528 -15.646 1.00 92.00 122 LYS A C 1
ATOM 998 O O . LYS A 1 122 ? 8.585 -5.311 -15.564 1.00 92.00 122 LYS A O 1
ATOM 1003 N N . ARG A 1 123 ? 8.815 -7.201 -16.747 1.00 93.94 123 ARG A N 1
ATOM 1004 C CA . ARG A 1 123 ? 9.329 -6.535 -17.953 1.00 93.94 123 ARG A CA 1
ATOM 1005 C C . ARG A 1 123 ? 8.282 -5.643 -18.623 1.00 93.94 123 ARG A C 1
ATOM 1007 O O . ARG A 1 123 ? 8.645 -4.599 -19.137 1.00 93.94 123 ARG A O 1
ATOM 1014 N N . LEU A 1 124 ? 7.016 -6.059 -18.650 1.00 95.25 124 LEU A N 1
ATOM 1015 C CA . LEU A 1 124 ? 5.941 -5.310 -19.313 1.00 95.25 124 LEU A CA 1
ATOM 1016 C C . LEU A 1 124 ? 5.236 -4.295 -18.400 1.00 95.25 124 LEU A C 1
ATOM 1018 O O . LEU A 1 124 ? 4.412 -3.533 -18.889 1.00 95.25 124 LEU A O 1
ATOM 1022 N N . GLY A 1 125 ? 5.510 -4.304 -17.093 1.00 92.62 125 GLY A N 1
ATOM 1023 C CA . GLY A 1 125 ? 4.881 -3.399 -16.129 1.00 92.62 125 GLY A CA 1
ATOM 1024 C C . GLY A 1 125 ? 3.369 -3.578 -15.974 1.00 92.62 125 GLY A C 1
ATOM 1025 O O . GLY A 1 125 ? 2.672 -2.625 -15.660 1.00 92.62 125 GLY A O 1
ATOM 1026 N N . ILE A 1 126 ? 2.844 -4.785 -16.208 1.00 93.31 126 ILE A N 1
ATOM 1027 C CA . ILE A 1 126 ? 1.388 -5.030 -16.287 1.00 93.31 126 ILE A CA 1
ATOM 1028 C C . ILE A 1 126 ? 0.716 -5.350 -14.945 1.00 93.31 126 ILE A C 1
ATOM 1030 O O . ILE A 1 126 ? -0.480 -5.635 -14.912 1.00 93.31 126 ILE A O 1
ATOM 1034 N N . ASP A 1 127 ? 1.466 -5.339 -13.843 1.00 91.25 127 ASP A N 1
ATOM 1035 C CA . ASP A 1 127 ? 0.910 -5.541 -12.506 1.00 91.25 127 ASP A CA 1
ATOM 1036 C C . ASP A 1 127 ? 0.393 -4.229 -11.920 1.00 91.25 127 ASP A C 1
ATOM 1038 O O . ASP A 1 127 ? 1.152 -3.290 -11.705 1.00 91.25 127 ASP A O 1
ATOM 1042 N N . SER A 1 128 ? -0.901 -4.183 -11.600 1.00 87.25 128 SER A N 1
ATOM 1043 C CA . SER A 1 128 ? -1.520 -3.010 -10.972 1.00 87.25 128 SER A CA 1
ATOM 1044 C C . SER A 1 128 ? -1.063 -2.782 -9.527 1.00 87.25 128 SER A C 1
ATOM 1046 O O . SER A 1 128 ? -1.261 -1.697 -8.989 1.00 87.25 128 SER A O 1
ATOM 1048 N N . TRP A 1 129 ? -0.483 -3.801 -8.881 1.00 88.00 129 TRP A N 1
ATOM 1049 C CA . TRP A 1 129 ? 0.013 -3.746 -7.507 1.00 88.00 129 TRP A CA 1
ATOM 1050 C C . TRP A 1 129 ? 1.480 -4.165 -7.457 1.00 88.00 129 TRP A C 1
ATOM 1052 O O . TRP A 1 129 ? 1.814 -5.296 -7.806 1.00 88.00 129 TRP A O 1
ATOM 1062 N N . GLY A 1 130 ? 2.358 -3.249 -7.042 1.00 83.81 130 GLY A N 1
ATOM 1063 C CA . GLY A 1 130 ? 3.808 -3.480 -7.003 1.00 83.81 130 GLY A CA 1
ATOM 1064 C C . GLY A 1 130 ? 4.489 -3.564 -8.375 1.00 83.81 130 GLY A C 1
ATOM 1065 O O . GLY A 1 130 ? 5.680 -3.861 -8.442 1.00 83.81 130 GLY A O 1
ATOM 1066 N N . GLY A 1 131 ? 3.761 -3.315 -9.468 1.00 86.69 131 GLY A N 1
ATOM 1067 C CA . GLY A 1 131 ? 4.335 -3.213 -10.803 1.00 86.69 131 GLY A CA 1
ATOM 1068 C C . GLY A 1 131 ? 5.048 -1.883 -11.031 1.00 86.69 131 GLY A C 1
ATOM 1069 O O . GLY A 1 131 ? 4.785 -0.881 -10.368 1.00 86.69 131 GLY A O 1
ATOM 1070 N N . SER A 1 132 ? 5.957 -1.883 -12.001 1.00 86.62 132 SER A N 1
ATOM 1071 C CA . SER A 1 132 ? 6.613 -0.682 -12.507 1.00 86.62 132 SER A CA 1
ATOM 1072 C C . SER A 1 132 ? 6.642 -0.737 -14.021 1.00 86.62 132 SER A C 1
ATOM 1074 O O . SER A 1 132 ? 6.964 -1.761 -14.620 1.00 86.62 132 SER A O 1
ATOM 1076 N N . ASP A 1 133 ? 6.326 0.389 -14.630 1.00 90.50 133 ASP A N 1
ATOM 1077 C CA . ASP A 1 133 ? 6.252 0.582 -16.065 1.00 90.50 133 ASP A CA 1
ATOM 1078 C C . ASP A 1 133 ? 7.546 1.199 -16.638 1.00 90.50 133 ASP A C 1
ATOM 1080 O O . ASP A 1 133 ? 7.610 1.552 -17.820 1.00 90.50 133 ASP A O 1
ATOM 1084 N N . ALA A 1 134 ? 8.604 1.262 -15.817 1.00 89.19 134 ALA A N 1
ATOM 1085 C CA . ALA A 1 134 ? 9.919 1.813 -16.147 1.00 89.19 134 ALA A CA 1
ATOM 1086 C C . ALA A 1 134 ? 10.576 1.143 -17.366 1.00 89.19 134 ALA A C 1
ATOM 1088 O O . ALA A 1 134 ? 11.333 1.777 -18.093 1.00 89.19 134 ALA A O 1
ATOM 1089 N N . ASN A 1 135 ? 10.265 -0.131 -17.616 1.00 91.62 135 ASN A N 1
ATOM 1090 C CA . ASN A 1 135 ? 10.825 -0.904 -18.729 1.00 91.62 135 ASN A CA 1
ATOM 1091 C C . ASN A 1 135 ? 10.056 -0.739 -20.055 1.00 91.62 135 ASN A C 1
ATOM 1093 O O . ASN A 1 135 ? 10.431 -1.372 -21.039 1.00 91.62 135 ASN A O 1
ATOM 1097 N N . VAL A 1 136 ? 8.972 0.047 -20.072 1.00 95.12 136 VAL A N 1
ATOM 1098 C CA . VAL A 1 136 ? 8.110 0.269 -21.253 1.00 95.12 136 VAL A CA 1
ATOM 1099 C C . VAL A 1 136 ? 7.807 1.757 -21.492 1.00 95.12 136 VAL A C 1
ATOM 1101 O O . VAL A 1 136 ? 6.818 2.101 -22.143 1.00 95.12 136 VAL A O 1
ATOM 1104 N N . ARG A 1 137 ? 8.637 2.658 -20.943 1.00 94.81 137 ARG A N 1
ATOM 1105 C CA . ARG A 1 137 ? 8.494 4.118 -21.113 1.00 94.81 137 ARG A CA 1
ATOM 1106 C C . ARG A 1 137 ? 8.568 4.551 -22.571 1.00 94.81 137 ARG A C 1
ATOM 1108 O O . ARG A 1 137 ? 7.805 5.404 -22.994 1.00 94.81 137 ARG A O 1
ATOM 1115 N N . ASP A 1 138 ? 9.371 3.874 -23.382 1.00 95.88 138 ASP A N 1
ATOM 1116 C CA . ASP A 1 138 ? 9.446 4.100 -24.827 1.00 95.88 138 ASP A CA 1
ATOM 1117 C C . ASP A 1 138 ? 8.096 3.926 -25.553 1.00 95.88 138 ASP A C 1
ATOM 1119 O O . ASP A 1 138 ? 7.882 4.533 -26.604 1.00 95.88 138 ASP A O 1
ATOM 1123 N N . VAL A 1 139 ? 7.173 3.139 -24.986 1.00 95.06 139 VAL A N 1
ATOM 1124 C CA . VAL A 1 139 ? 5.813 2.940 -25.509 1.00 95.06 139 VAL A CA 1
ATOM 1125 C C . VAL A 1 139 ? 4.805 3.905 -24.884 1.00 95.06 139 VAL A C 1
ATOM 1127 O O . VAL A 1 139 ? 3.925 4.390 -25.596 1.00 95.06 139 VAL A O 1
ATOM 1130 N N . LEU A 1 140 ? 4.891 4.158 -23.573 1.00 94.75 140 LEU A N 1
ATOM 1131 C CA . LEU A 1 140 ? 3.896 4.970 -22.862 1.00 94.75 140 LEU A CA 1
ATOM 1132 C C . LEU A 1 140 ? 4.184 6.476 -22.921 1.00 94.75 140 LEU A C 1
ATOM 1134 O O . LEU A 1 140 ? 3.236 7.238 -23.061 1.00 94.75 140 LEU A O 1
ATOM 1138 N N . ASP A 1 141 ? 5.444 6.915 -22.945 1.00 96.12 141 ASP A N 1
ATOM 1139 C CA . ASP A 1 141 ? 5.793 8.343 -22.981 1.00 96.12 141 ASP A CA 1
ATOM 1140 C C . ASP A 1 141 ? 5.181 9.086 -24.191 1.00 96.12 141 ASP A C 1
ATOM 1142 O O . ASP A 1 141 ? 4.693 10.203 -24.017 1.00 96.12 141 ASP A O 1
ATOM 1146 N N . PRO A 1 142 ? 5.120 8.519 -25.419 1.00 97.56 142 PRO A N 1
ATOM 1147 C CA . PRO A 1 142 ? 4.417 9.166 -26.531 1.00 97.56 142 PRO A CA 1
ATOM 1148 C C . PRO A 1 142 ? 2.903 9.300 -26.316 1.00 97.56 142 PRO A C 1
ATOM 1150 O O . PRO A 1 142 ? 2.289 10.215 -26.870 1.00 97.56 142 PRO A O 1
ATOM 1153 N N . ILE A 1 143 ? 2.298 8.381 -25.555 1.00 96.25 143 ILE A N 1
ATOM 1154 C CA . ILE A 1 143 ? 0.877 8.423 -25.194 1.00 96.25 143 ILE A CA 1
ATOM 1155 C C . ILE A 1 143 ? 0.672 9.498 -24.128 1.00 96.25 143 ILE A C 1
ATOM 1157 O O . ILE A 1 143 ? -0.171 10.368 -24.323 1.00 96.25 143 ILE A O 1
ATOM 1161 N N . ASP A 1 144 ? 1.482 9.505 -23.070 1.00 94.94 144 ASP A N 1
ATOM 1162 C CA . ASP A 1 144 ? 1.434 10.521 -22.013 1.00 94.94 144 ASP A CA 1
ATOM 1163 C C . ASP A 1 144 ? 1.617 11.929 -22.613 1.00 94.94 144 ASP A C 1
ATOM 1165 O O . ASP A 1 144 ? 0.790 12.813 -22.405 1.00 94.94 144 ASP A O 1
ATOM 1169 N N . ALA A 1 145 ? 2.592 12.107 -23.513 1.00 96.75 145 ALA A N 1
ATOM 1170 C CA . ALA A 1 145 ? 2.817 13.369 -24.220 1.00 96.75 145 ALA A CA 1
ATOM 1171 C C . ALA A 1 145 ? 1.661 13.781 -25.156 1.00 96.75 145 ALA A C 1
ATOM 1173 O O . ALA A 1 145 ? 1.474 14.970 -25.434 1.00 96.75 145 ALA A O 1
ATOM 1174 N N . LEU A 1 146 ? 0.899 12.821 -25.695 1.00 97.44 146 LEU A N 1
ATOM 1175 C CA . LEU A 1 146 ? -0.333 13.114 -26.430 1.00 97.44 146 LEU A CA 1
ATOM 1176 C C . LEU A 1 146 ? -1.412 13.627 -25.469 1.00 97.44 146 LEU A C 1
ATOM 1178 O O . LEU A 1 146 ? -2.079 14.606 -25.798 1.00 97.44 146 LEU A O 1
ATOM 1182 N N . PHE A 1 147 ? -1.561 13.006 -24.298 1.00 96.75 147 PHE A N 1
ATOM 1183 C CA . PHE A 1 147 ? -2.521 13.444 -23.286 1.00 96.75 147 PHE A CA 1
ATOM 1184 C C . PHE A 1 147 ? -2.200 14.843 -22.760 1.00 96.75 147 PHE A C 1
ATOM 1186 O O . PHE A 1 147 ? -3.074 15.705 -22.796 1.00 96.75 147 PHE A O 1
ATOM 1193 N N . ASP A 1 148 ? -0.944 15.106 -22.402 1.00 95.25 148 ASP A N 1
ATOM 1194 C CA . ASP A 1 148 ? -0.498 16.420 -21.928 1.00 95.25 148 ASP A CA 1
ATOM 1195 C C . ASP A 1 148 ? -0.763 17.529 -22.955 1.00 95.25 148 ASP A C 1
ATOM 1197 O O . ASP A 1 148 ? -1.115 18.657 -22.606 1.00 95.25 148 ASP A O 1
ATOM 1201 N N . ARG A 1 149 ? -0.600 17.219 -24.249 1.00 97.12 149 ARG A N 1
ATOM 1202 C CA . ARG A 1 149 ? -0.808 18.187 -25.332 1.00 97.12 149 ARG A CA 1
ATOM 1203 C C . ARG A 1 149 ? -2.284 18.446 -25.622 1.00 97.12 149 ARG A C 1
ATOM 1205 O O . ARG A 1 149 ? -2.665 19.601 -25.795 1.00 97.12 149 ARG A O 1
ATOM 1212 N N . GLU A 1 150 ? -3.090 17.395 -25.752 1.00 97.81 150 GLU A N 1
ATOM 1213 C CA . GLU A 1 150 ? -4.487 17.513 -26.198 1.00 97.81 150 GLU A CA 1
ATOM 1214 C C . GLU A 1 150 ? -5.459 17.769 -25.032 1.00 97.81 150 GLU A C 1
ATOM 1216 O O . GLU A 1 150 ? -6.546 18.313 -25.242 1.00 97.81 150 GLU A O 1
ATOM 1221 N N . PHE A 1 151 ? -5.071 17.423 -23.799 1.00 96.12 151 PHE A N 1
ATOM 1222 C CA . PHE A 1 151 ? -5.908 17.518 -22.599 1.00 96.12 151 PHE A CA 1
ATOM 1223 C C . PHE A 1 151 ? -5.190 18.163 -21.390 1.00 96.12 151 PHE A C 1
ATOM 1225 O O . PHE A 1 151 ? -5.278 17.636 -20.288 1.00 96.12 151 PHE A O 1
ATOM 1232 N N . PRO A 1 152 ? -4.562 19.350 -21.516 1.00 90.62 152 PRO A N 1
ATOM 1233 C CA . PRO A 1 152 ? -3.711 19.949 -20.470 1.00 90.62 152 PRO A CA 1
ATOM 1234 C C . PRO A 1 152 ? -4.428 20.366 -19.168 1.00 90.62 152 PRO A C 1
ATOM 1236 O O . PRO A 1 152 ? -3.794 20.882 -18.250 1.00 90.62 152 PRO A O 1
ATOM 1239 N N . GLY A 1 153 ? -5.755 20.240 -19.108 1.00 90.00 153 GLY A N 1
ATOM 1240 C CA . GLY A 1 153 ? -6.576 20.572 -17.939 1.00 90.00 153 GLY A CA 1
ATOM 1241 C C . GLY A 1 153 ? -7.215 19.360 -17.256 1.00 90.00 153 GLY A C 1
ATOM 1242 O O . GLY A 1 153 ? -8.063 19.565 -16.385 1.00 90.00 153 GLY A O 1
ATOM 1243 N N . TYR A 1 154 ? -6.867 18.145 -17.688 1.00 66.44 154 TYR A N 1
ATOM 1244 C CA . TYR A 1 154 ? -7.282 16.876 -17.087 1.00 66.44 154 TYR A CA 1
ATOM 1245 C C . TYR A 1 154 ?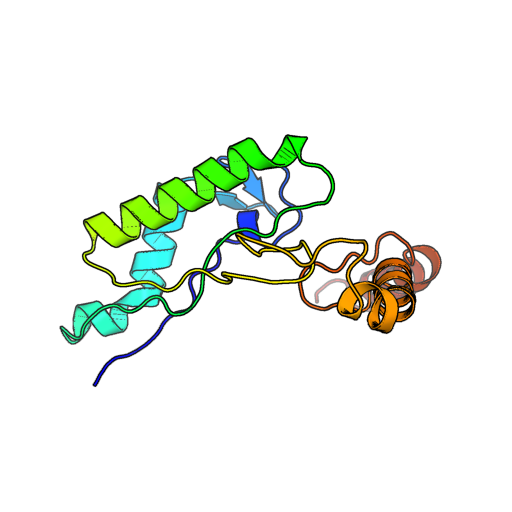 -6.104 16.175 -16.421 1.00 66.44 154 TYR A C 1
ATOM 1247 O O . TYR A 1 154 ? -4.968 16.351 -16.908 1.00 66.44 154 TYR A O 1
#

Secondary structure (DSSP, 8-state):
--EEEE---HHHHSS---SSEEETTEEE-HHHHHHHHHHHHHHHHHHTPPEEEEE--PPPPS-GGGHHHHHHHHHHHHHHHHHTT-EE--S-SEESSSS-SEE--TTSHHHHHHHHHHHHHHHHT--TTT---GGGHHHHHHHHHHHHHH-TT-